Protein AF-A0AAU1AWG8-F1 (afdb_monomer_lite)

Foldseek 3Di:
DDDDDDDPPWDDWDKDFLDCPVAVFQGWIWIDTPVFIEIEFGAAQDDDPVSNVSLVDDDPDQLQRHAEYEFADDDRRGHVSVVVSVVSPHDHYYHYD

pLDDT: mean 92.37, std 9.78, range [58.75, 98.69]

Structure (mmCIF, N/CA/C/O backbone):
data_AF-A0AAU1AWG8-F1
#
_entry.id   AF-A0AAU1AWG8-F1
#
loop_
_atom_site.group_PDB
_atom_site.id
_atom_site.type_symbol
_atom_site.label_atom_id
_atom_site.label_alt_id
_atom_site.label_comp_id
_atom_site.label_asym_id
_atom_site.label_entity_id
_atom_site.label_seq_id
_atom_site.pdbx_PDB_ins_code
_atom_site.Cartn_x
_atom_site.Cartn_y
_atom_site.Cartn_z
_atom_site.occupancy
_atom_site.B_iso_or_equiv
_atom_site.auth_seq_id
_atom_site.auth_comp_id
_atom_site.auth_asym_id
_atom_site.auth_atom_id
_atom_site.pdbx_PDB_model_num
ATOM 1 N N . MET A 1 1 ? -22.776 4.916 45.559 1.00 58.75 1 MET A N 1
ATOM 2 C CA . MET A 1 1 ? -22.471 5.518 44.245 1.00 58.75 1 MET A CA 1
ATOM 3 C C . MET A 1 1 ? -21.425 4.644 43.575 1.00 58.75 1 MET A C 1
ATOM 5 O O . MET A 1 1 ? -20.287 4.635 44.020 1.00 58.75 1 MET A O 1
ATOM 9 N N . SER A 1 2 ? -21.826 3.814 42.613 1.00 65.00 2 SER A N 1
ATOM 10 C CA . SER A 1 2 ? -20.911 2.968 41.840 1.00 65.00 2 SER A CA 1
ATOM 11 C C . SER A 1 2 ? -20.119 3.842 40.865 1.00 65.00 2 SER A C 1
ATOM 13 O O . SER A 1 2 ? -20.714 4.609 40.110 1.00 65.00 2 SER A O 1
ATOM 1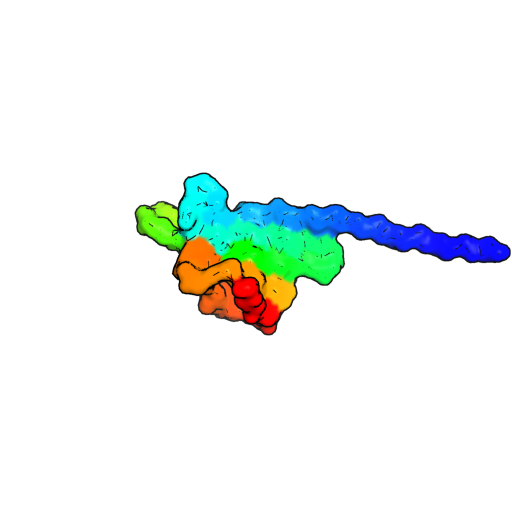5 N N . GLN A 1 3 ? -18.787 3.766 40.896 1.00 59.53 3 GLN A N 1
ATOM 16 C CA . GLN A 1 3 ? -17.971 4.402 39.862 1.00 59.53 3 GLN A CA 1
ATOM 17 C C . GLN A 1 3 ? -18.173 3.683 38.517 1.00 59.53 3 GLN A C 1
ATOM 19 O O . GLN A 1 3 ? -18.298 2.455 38.507 1.00 59.53 3 GLN A O 1
ATOM 24 N N . PRO A 1 4 ? -18.213 4.413 37.387 1.00 65.69 4 PRO A N 1
ATOM 25 C CA . PRO A 1 4 ? -18.205 3.793 36.071 1.00 65.69 4 PRO A CA 1
ATOM 26 C C . PRO A 1 4 ? -16.878 3.053 35.857 1.00 65.69 4 PRO A C 1
ATOM 28 O O . PRO A 1 4 ? -15.816 3.539 36.248 1.00 65.69 4 PRO A O 1
ATOM 31 N N . ALA A 1 5 ? -16.947 1.868 35.247 1.00 66.75 5 ALA A N 1
ATOM 32 C CA . ALA A 1 5 ? -15.759 1.112 34.868 1.00 66.75 5 ALA A CA 1
ATOM 33 C C . ALA A 1 5 ? -14.856 1.970 33.958 1.00 66.75 5 ALA A C 1
ATOM 35 O O . ALA A 1 5 ? -15.380 2.699 33.109 1.00 66.75 5 ALA A O 1
ATOM 36 N N . PRO A 1 6 ? -13.520 1.911 34.114 1.00 62.38 6 PRO A N 1
ATOM 37 C CA . PRO A 1 6 ? -12.613 2.652 33.248 1.00 62.38 6 PRO A CA 1
ATOM 38 C C . PRO A 1 6 ? -12.854 2.241 31.792 1.00 62.38 6 PRO A C 1
ATOM 40 O O . PRO A 1 6 ? -12.882 1.050 31.476 1.00 62.38 6 PRO A O 1
ATOM 43 N N . SER A 1 7 ? -13.042 3.227 30.909 1.00 66.31 7 SER A N 1
ATOM 44 C CA . SER A 1 7 ? -13.097 2.979 29.465 1.00 66.31 7 SER A CA 1
ATOM 45 C C . SER A 1 7 ? -11.820 2.236 29.057 1.00 66.31 7 SER A C 1
ATOM 47 O O . SER A 1 7 ? -10.741 2.655 29.491 1.00 66.31 7 SER A O 1
ATOM 49 N N . PRO A 1 8 ? -11.895 1.150 28.262 1.00 67.94 8 PRO A N 1
ATOM 50 C CA . PRO A 1 8 ? -10.694 0.457 27.818 1.00 67.94 8 PRO A CA 1
ATOM 51 C C . PRO A 1 8 ? -9.774 1.469 27.130 1.00 67.94 8 PRO A C 1
ATOM 53 O O . PRO A 1 8 ? -10.219 2.227 26.267 1.00 67.94 8 PRO A O 1
ATOM 56 N N . ALA A 1 9 ? -8.515 1.531 27.566 1.00 71.06 9 ALA A N 1
ATOM 57 C CA . ALA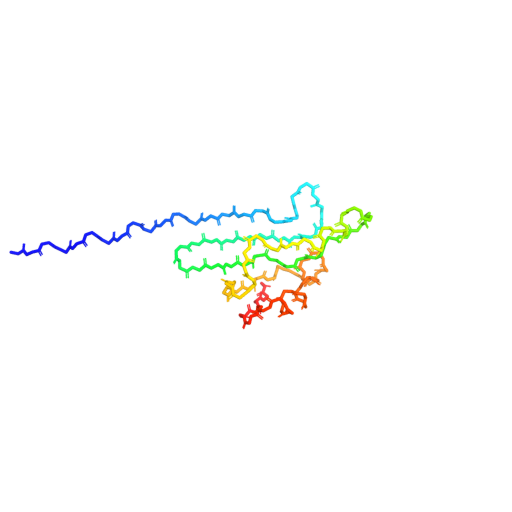 A 1 9 ? -7.536 2.450 27.004 1.00 71.06 9 ALA A CA 1
ATOM 58 C C . ALA A 1 9 ? -7.363 2.139 25.510 1.00 71.06 9 ALA A C 1
ATOM 60 O O . ALA A 1 9 ? -6.925 1.044 25.155 1.00 71.06 9 ALA A O 1
ATOM 61 N N . THR A 1 10 ? -7.738 3.083 24.644 1.00 73.31 10 THR A N 1
ATOM 62 C CA . THR A 1 10 ? -7.585 2.958 23.191 1.00 73.31 10 THR A CA 1
ATOM 63 C C . THR A 1 10 ? -6.116 2.744 22.859 1.00 73.31 10 THR A C 1
ATOM 65 O O . THR A 1 10 ? -5.259 3.511 23.310 1.00 73.31 10 THR A O 1
ATOM 68 N N . ARG A 1 11 ? -5.796 1.710 22.077 1.00 79.12 11 ARG A N 1
ATOM 69 C CA . ARG A 1 11 ? -4.413 1.500 21.653 1.00 79.12 11 ARG A CA 1
ATOM 70 C C . ARG A 1 11 ? -3.972 2.625 20.711 1.00 79.12 11 ARG A C 1
ATOM 72 O O . ARG A 1 11 ? -4.770 3.083 19.889 1.00 79.12 11 ARG A O 1
ATOM 79 N N . PRO A 1 12 ? -2.702 3.063 20.788 1.00 85.00 12 PRO A N 1
ATOM 80 C CA . PRO A 1 12 ? -2.158 4.001 19.815 1.00 85.00 12 PRO A CA 1
ATOM 81 C C . PRO A 1 12 ? -2.239 3.408 18.404 1.00 85.00 12 PRO A C 1
ATOM 83 O O . PRO A 1 12 ? -2.072 2.201 18.215 1.00 85.00 12 PRO A O 1
ATOM 86 N N . ALA A 1 13 ? -2.481 4.265 17.411 1.00 92.00 13 ALA A N 1
ATOM 87 C CA . ALA A 1 13 ? -2.507 3.840 16.018 1.00 92.00 13 ALA A CA 1
ATOM 88 C C . ALA A 1 13 ? -1.115 3.365 15.563 1.00 92.00 13 ALA A C 1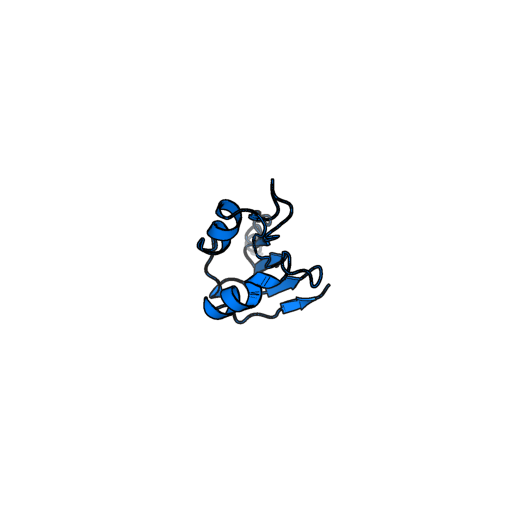
ATOM 90 O O . ALA A 1 13 ? -0.096 3.987 15.864 1.00 92.00 13 ALA A O 1
ATOM 91 N N . LEU A 1 14 ? -1.083 2.270 14.809 1.00 95.19 14 LEU A N 1
ATOM 92 C CA . LEU A 1 14 ? 0.111 1.683 14.218 1.00 95.19 14 LEU A CA 1
ATOM 93 C C . LEU A 1 14 ? 0.223 2.096 12.750 1.00 95.19 14 LEU A C 1
ATOM 95 O O . LEU A 1 14 ? -0.714 1.918 11.972 1.00 95.19 14 LEU A O 1
ATOM 99 N N . LEU A 1 15 ? 1.397 2.595 12.363 1.00 95.94 15 LEU A N 1
ATOM 100 C CA . LEU A 1 15 ? 1.754 2.865 10.973 1.00 95.94 15 LEU A CA 1
ATOM 101 C C . LEU A 1 15 ? 2.692 1.771 10.462 1.00 95.94 15 LEU A C 1
ATOM 103 O O . LEU A 1 15 ? 3.777 1.564 11.005 1.00 95.94 15 LEU A O 1
ATOM 107 N N . ARG A 1 16 ? 2.299 1.094 9.383 1.00 95.88 16 ARG A N 1
ATOM 108 C CA . ARG A 1 16 ? 3.107 0.065 8.727 1.00 95.88 16 ARG A CA 1
ATOM 109 C C . ARG A 1 16 ? 3.443 0.456 7.296 1.00 95.88 16 ARG A C 1
ATOM 111 O O . ARG A 1 16 ? 2.563 0.664 6.463 1.00 95.88 16 ARG A O 1
ATOM 118 N N . PHE A 1 17 ? 4.735 0.467 7.002 1.00 95.94 17 PHE A N 1
ATOM 119 C CA . PHE A 1 17 ? 5.287 0.747 5.683 1.00 95.94 17 PHE A CA 1
ATOM 120 C C . PHE A 1 17 ? 5.258 -0.516 4.812 1.00 95.94 17 PHE A C 1
ATOM 122 O O . PHE A 1 17 ? 6.002 -1.461 5.067 1.00 95.94 17 PHE A O 1
ATOM 129 N N . LEU A 1 18 ? 4.389 -0.556 3.797 1.00 95.50 18 LEU A N 1
ATOM 130 C CA . LEU A 1 18 ? 4.249 -1.701 2.883 1.00 95.50 18 LEU A CA 1
ATOM 131 C C . LEU A 1 18 ? 4.981 -1.480 1.548 1.00 95.50 18 LEU A C 1
ATOM 133 O O . LEU A 1 18 ? 5.339 -2.441 0.866 1.00 95.50 18 LEU A O 1
ATOM 137 N N . GLY A 1 19 ? 5.243 -0.224 1.193 1.00 95.38 19 GLY A N 1
ATOM 138 C CA . GLY A 1 19 ? 6.013 0.185 0.023 1.00 95.38 19 GLY A CA 1
ATOM 139 C C . GLY A 1 19 ? 6.351 1.675 0.072 1.00 95.38 19 GLY A C 1
ATOM 140 O O . GLY A 1 19 ? 6.080 2.327 1.076 1.00 95.38 19 GLY A O 1
ATOM 141 N N . GLY A 1 20 ? 7.030 2.199 -0.953 1.00 92.31 20 GLY A N 1
ATOM 142 C CA . GLY A 1 20 ? 7.528 3.586 -0.945 1.00 92.31 20 GLY A CA 1
ATOM 143 C C . GLY A 1 20 ? 8.659 3.867 0.062 1.00 92.31 20 GLY A C 1
ATOM 144 O O . GLY A 1 20 ? 9.032 5.015 0.269 1.00 92.31 20 GLY A O 1
ATOM 145 N N . VAL A 1 21 ? 9.223 2.832 0.698 1.00 91.56 21 VAL A N 1
ATOM 146 C CA . VAL A 1 21 ? 10.358 2.947 1.628 1.00 91.56 21 VAL A CA 1
ATOM 147 C C . VAL A 1 21 ? 11.580 2.287 1.013 1.00 91.56 21 VAL A C 1
ATOM 149 O O . VAL A 1 21 ? 11.531 1.122 0.618 1.00 91.56 21 VAL A O 1
ATOM 152 N N . ARG A 1 22 ? 12.678 3.052 0.923 1.00 91.69 22 ARG A N 1
ATOM 153 C CA . ARG A 1 22 ? 13.896 2.708 0.158 1.00 91.69 22 ARG A CA 1
ATOM 154 C C . ARG A 1 22 ? 13.643 2.501 -1.347 1.00 91.69 22 ARG A C 1
ATOM 156 O O . ARG A 1 22 ? 14.502 1.979 -2.047 1.00 91.69 22 ARG A O 1
ATOM 163 N N . THR A 1 23 ? 12.474 2.909 -1.842 1.00 92.62 23 THR A N 1
ATOM 164 C CA . THR A 1 23 ? 12.068 2.879 -3.253 1.00 92.62 23 THR A CA 1
ATOM 165 C C . THR A 1 23 ? 11.179 4.085 -3.541 1.00 92.62 23 THR A C 1
ATOM 167 O O . THR A 1 23 ? 10.375 4.447 -2.691 1.00 92.62 23 THR A O 1
ATOM 170 N N . VAL A 1 24 ? 11.249 4.652 -4.747 1.00 95.56 24 VAL A N 1
ATOM 171 C CA . VAL A 1 24 ? 10.393 5.782 -5.182 1.00 95.56 24 VAL A CA 1
ATOM 172 C C . VAL A 1 24 ? 9.060 5.336 -5.794 1.00 95.56 24 VAL A C 1
ATOM 174 O O . VAL A 1 24 ? 8.397 6.104 -6.464 1.00 95.56 24 VAL A O 1
ATOM 177 N N . THR A 1 25 ? 8.707 4.061 -5.646 1.00 96.88 25 THR A N 1
ATOM 178 C CA . THR A 1 25 ? 7.545 3.454 -6.297 1.00 96.88 25 THR A CA 1
ATOM 179 C C . THR A 1 25 ? 6.858 2.467 -5.358 1.00 96.88 25 THR A C 1
ATOM 181 O O . THR A 1 25 ? 7.458 2.008 -4.377 1.00 96.88 25 THR A O 1
ATOM 184 N N . GLY A 1 26 ? 5.609 2.121 -5.664 1.00 96.81 26 GLY A N 1
ATOM 185 C CA . GLY A 1 26 ? 4.792 1.217 -4.865 1.00 96.81 26 GLY A CA 1
ATOM 186 C C . GLY A 1 26 ? 4.364 1.814 -3.531 1.00 96.81 26 GLY A C 1
ATOM 187 O O . GLY A 1 26 ? 4.335 1.081 -2.546 1.00 96.81 26 GLY A O 1
ATOM 188 N N . SER A 1 27 ? 4.055 3.116 -3.484 1.00 97.94 27 SER A N 1
ATOM 189 C CA . SER A 1 27 ? 3.560 3.795 -2.281 1.00 97.94 27 SER A CA 1
ATOM 190 C C . SER A 1 27 ? 2.384 3.024 -1.680 1.00 97.94 27 SER A C 1
ATOM 192 O O . SER A 1 27 ? 1.417 2.678 -2.373 1.00 97.94 27 SER A O 1
ATOM 194 N N . LYS A 1 28 ? 2.517 2.647 -0.405 1.00 97.12 28 LYS A N 1
ATOM 195 C CA . LYS A 1 28 ? 1.519 1.853 0.312 1.00 97.12 28 LYS A CA 1
ATOM 196 C C . LYS A 1 28 ? 1.814 1.882 1.807 1.00 97.12 28 LYS A C 1
ATOM 198 O O . LYS A 1 28 ? 2.806 1.299 2.255 1.00 97.12 28 LYS A O 1
ATOM 203 N N . PHE A 1 29 ? 0.932 2.490 2.586 1.00 97.56 29 PHE A N 1
ATOM 204 C CA . PHE A 1 29 ? 1.062 2.571 4.039 1.00 97.56 29 PHE A CA 1
ATOM 205 C C . PHE A 1 29 ? -0.240 2.128 4.694 1.00 97.56 29 PHE A C 1
ATOM 207 O O . PHE A 1 29 ? -1.313 2.556 4.284 1.00 97.56 29 PHE A O 1
ATOM 214 N N . LEU A 1 30 ? -0.163 1.257 5.698 1.00 97.38 30 LEU A N 1
ATOM 215 C CA . LEU A 1 30 ? -1.335 0.867 6.477 1.00 97.38 30 LEU A CA 1
ATOM 216 C C . LEU A 1 30 ? -1.334 1.611 7.807 1.00 97.38 30 LEU A C 1
ATOM 218 O O . LEU A 1 30 ? -0.374 1.499 8.567 1.00 97.38 30 LEU A O 1
ATOM 222 N N . VAL A 1 31 ? -2.429 2.309 8.085 1.00 96.88 31 VAL A N 1
ATOM 223 C CA . VAL A 1 31 ? -2.748 2.889 9.387 1.00 96.88 31 VAL A CA 1
ATOM 224 C C . VAL A 1 31 ? -3.794 1.999 10.050 1.00 96.88 31 VAL A C 1
ATOM 226 O O . VAL A 1 31 ? -4.860 1.771 9.480 1.00 96.88 31 VAL A O 1
ATOM 229 N N . GLU A 1 32 ? -3.491 1.473 11.232 1.00 95.06 32 GLU A N 1
ATOM 230 C CA . GLU A 1 32 ? -4.364 0.558 11.973 1.00 95.06 32 GLU A CA 1
ATOM 231 C C . GLU A 1 32 ? -4.560 1.026 13.416 1.00 95.06 32 GLU A C 1
ATOM 233 O O . GLU A 1 32 ? -3.602 1.363 14.104 1.00 95.06 32 GLU A O 1
ATOM 238 N N . SER A 1 33 ? -5.804 1.019 13.881 1.00 93.38 33 SER A N 1
ATOM 239 C CA . SER A 1 33 ? -6.182 1.200 15.284 1.00 93.38 33 SER A CA 1
ATOM 240 C C . SER A 1 33 ? -7.221 0.151 15.679 1.00 93.38 33 SER A C 1
ATOM 242 O O . SER A 1 33 ? -7.668 -0.632 14.840 1.00 93.38 33 SER A O 1
ATOM 244 N N . ASP A 1 34 ? -7.668 0.168 16.937 1.00 91.00 34 ASP A N 1
ATOM 245 C CA . ASP A 1 34 ? -8.775 -0.689 17.387 1.00 91.00 34 ASP A CA 1
ATOM 246 C C . ASP A 1 34 ? -10.108 -0.384 16.659 1.00 91.00 34 ASP A C 1
ATOM 248 O O . ASP A 1 34 ? -11.056 -1.159 16.759 1.00 91.00 34 ASP A O 1
ATOM 252 N N . HIS A 1 35 ? -10.196 0.732 15.922 1.00 91.00 35 HIS A N 1
ATOM 253 C CA . HIS A 1 35 ? -11.424 1.186 15.262 1.00 91.00 35 HIS A CA 1
ATOM 254 C C . HIS A 1 35 ? -11.419 1.008 13.744 1.00 91.00 35 HIS A C 1
ATOM 256 O O . HIS A 1 35 ? -12.486 0.874 13.149 1.00 91.00 35 HIS A O 1
ATOM 262 N N . ALA A 1 36 ? -10.252 1.073 13.097 1.00 94.50 36 ALA A N 1
ATOM 263 C CA . ALA A 1 36 ? -10.182 1.084 11.642 1.00 94.50 36 ALA A CA 1
ATOM 264 C C . ALA A 1 36 ? -8.821 0.640 11.103 1.00 94.50 36 ALA A C 1
ATOM 266 O O . ALA A 1 36 ? -7.778 0.794 11.738 1.00 94.50 36 ALA A O 1
ATOM 267 N N . ARG A 1 37 ? -8.852 0.166 9.856 1.00 96.81 37 ARG A N 1
ATOM 268 C CA . ARG A 1 37 ? -7.687 -0.079 9.000 1.00 96.81 37 ARG A CA 1
ATOM 269 C C . ARG A 1 37 ? -7.827 0.748 7.734 1.00 96.81 37 ARG A C 1
ATOM 271 O O . ARG A 1 37 ? -8.729 0.488 6.939 1.00 96.81 37 ARG A O 1
ATOM 278 N N . VAL A 1 38 ? -6.944 1.716 7.537 1.00 97.56 38 VAL A N 1
ATOM 279 C CA . VAL A 1 38 ? -6.951 2.607 6.373 1.00 97.56 38 VAL A CA 1
ATOM 280 C C . VAL A 1 38 ? -5.646 2.449 5.616 1.00 97.56 38 VAL A C 1
ATOM 282 O O . VAL A 1 38 ? -4.565 2.493 6.203 1.00 97.56 38 VAL A O 1
ATOM 285 N N . LEU A 1 39 ? -5.744 2.264 4.303 1.00 97.94 39 LEU A N 1
ATOM 286 C CA . LEU A 1 39 ? -4.583 2.259 3.427 1.00 97.94 39 LEU A CA 1
ATOM 287 C C . LEU A 1 39 ? -4.371 3.668 2.865 1.00 97.94 39 LEU A C 1
ATOM 289 O O . LEU A 1 39 ? -5.277 4.224 2.250 1.00 97.94 39 LEU A O 1
ATOM 293 N N . VAL A 1 40 ? -3.186 4.234 3.060 1.00 98.19 40 VAL A N 1
ATOM 294 C CA . VAL A 1 40 ? -2.743 5.453 2.377 1.00 98.19 40 VAL A CA 1
ATOM 295 C C . VAL A 1 40 ? -1.915 5.027 1.174 1.00 98.19 40 VAL A C 1
ATOM 297 O O . VAL A 1 40 ? -0.896 4.346 1.322 1.00 98.19 40 VAL A O 1
ATOM 300 N N . ASP A 1 41 ? -2.393 5.414 -0.001 1.00 98.25 41 ASP A N 1
ATOM 301 C CA . ASP A 1 41 ? -1.987 4.947 -1.318 1.00 98.25 41 ASP A CA 1
ATOM 302 C C . ASP A 1 41 ? -2.117 3.432 -1.537 1.00 98.25 41 ASP A C 1
ATOM 304 O O . ASP A 1 41 ? -2.046 2.578 -0.652 1.00 98.25 41 ASP A O 1
ATOM 308 N N . CYS A 1 42 ? -2.292 3.069 -2.798 1.00 97.69 42 CYS A N 1
ATOM 309 C CA . CYS A 1 42 ? -2.318 1.704 -3.276 1.00 97.69 42 CYS A CA 1
ATOM 310 C C . CYS A 1 42 ? -1.521 1.597 -4.584 1.00 97.69 42 CYS A C 1
ATOM 312 O O . CYS A 1 42 ? -2.044 1.251 -5.640 1.00 97.69 42 CYS A O 1
ATOM 314 N N . GLY A 1 43 ? -0.226 1.887 -4.502 1.00 97.94 43 GLY A N 1
ATOM 315 C CA . GLY A 1 43 ? 0.697 1.923 -5.628 1.00 97.94 43 GLY A CA 1
ATOM 316 C C . GLY A 1 43 ? 1.208 0.578 -6.127 1.00 97.94 43 GLY A C 1
ATOM 317 O O . GLY A 1 43 ? 1.303 -0.382 -5.351 1.00 97.94 43 GLY A O 1
ATOM 318 N N . LEU A 1 44 ? 1.582 0.537 -7.411 1.00 97.56 44 LEU A N 1
ATOM 319 C CA . LEU A 1 44 ? 2.403 -0.523 -8.010 1.00 97.56 44 LEU A CA 1
ATOM 320 C C . LEU A 1 44 ? 3.890 -0.220 -7.847 1.00 97.56 44 LEU A C 1
ATOM 322 O O . LEU A 1 44 ? 4.315 0.911 -8.057 1.00 97.56 44 LEU A O 1
ATOM 326 N N . PHE A 1 45 ? 4.692 -1.246 -7.576 1.00 97.62 45 PHE A N 1
ATOM 327 C CA . PHE A 1 45 ? 6.139 -1.184 -7.746 1.00 97.62 45 PHE A CA 1
ATOM 328 C C . PHE A 1 45 ? 6.502 -1.200 -9.236 1.00 97.62 45 PHE A C 1
ATOM 330 O O . PHE A 1 45 ? 6.125 -2.121 -9.968 1.00 97.62 45 PHE A O 1
ATOM 337 N N . GLN A 1 46 ? 7.253 -0.197 -9.677 1.00 96.00 46 GLN A N 1
ATOM 338 C CA . GLN A 1 46 ? 7.743 -0.022 -11.045 1.00 96.00 46 GLN A CA 1
ATOM 339 C C . GLN A 1 46 ? 9.264 -0.252 -11.144 1.00 96.00 46 GLN A C 1
ATOM 341 O O . GLN A 1 46 ? 9.924 -0.621 -10.173 1.00 96.00 46 GLN A O 1
ATOM 346 N N . GLY A 1 47 ? 9.835 -0.044 -12.335 1.00 94.50 47 GLY A N 1
ATOM 347 C CA . GLY A 1 47 ? 11.278 -0.150 -12.566 1.00 94.50 47 GLY A CA 1
ATOM 348 C C . GLY A 1 47 ? 11.736 -1.584 -12.815 1.00 94.50 47 GLY A C 1
ATOM 349 O O . GLY A 1 47 ? 11.065 -2.323 -13.534 1.00 94.50 47 GLY A O 1
ATOM 350 N N . VAL A 1 48 ? 12.892 -1.966 -12.264 1.00 94.75 48 VAL A N 1
ATOM 351 C CA . VAL A 1 48 ? 13.553 -3.265 -12.498 1.00 94.75 48 VAL A CA 1
ATOM 352 C C . VAL A 1 48 ? 12.673 -4.466 -12.133 1.00 94.75 48 VAL A C 1
ATOM 354 O O . VAL A 1 48 ? 11.760 -4.370 -11.313 1.00 94.75 48 VAL A O 1
ATOM 357 N N . ALA A 1 49 ? 12.951 -5.623 -12.743 1.00 94.44 49 ALA A N 1
ATOM 358 C CA . ALA A 1 49 ? 12.124 -6.823 -12.603 1.00 94.44 49 ALA A CA 1
ATOM 359 C C . ALA A 1 49 ? 11.894 -7.229 -11.139 1.00 94.44 49 ALA A C 1
ATOM 361 O O . ALA A 1 49 ? 10.777 -7.589 -10.774 1.00 94.44 49 ALA A O 1
ATOM 362 N N . ASP A 1 50 ? 12.922 -7.117 -10.305 1.00 93.88 50 ASP A N 1
ATOM 363 C CA . ASP A 1 50 ? 12.896 -7.494 -8.892 1.00 93.88 50 ASP A CA 1
ATOM 364 C C . ASP A 1 50 ? 11.903 -6.652 -8.089 1.00 93.88 50 ASP A C 1
ATOM 366 O O . ASP A 1 50 ? 11.120 -7.195 -7.311 1.00 93.88 50 ASP A O 1
ATOM 370 N N . LEU A 1 51 ? 11.848 -5.342 -8.353 1.00 93.62 51 LEU A N 1
ATOM 371 C CA . LEU A 1 51 ? 10.849 -4.461 -7.754 1.00 93.62 51 LEU A CA 1
ATOM 372 C C . LEU A 1 51 ? 9.447 -4.837 -8.221 1.00 93.62 51 LEU A C 1
ATOM 374 O O . LEU 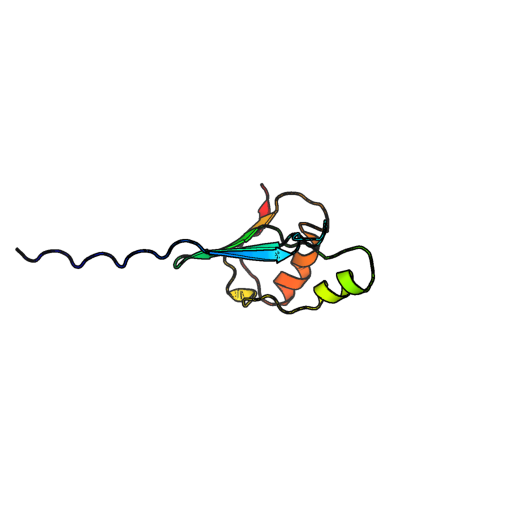A 1 51 ? 8.548 -4.994 -7.399 1.00 93.62 51 LEU A O 1
ATOM 378 N N . ARG A 1 52 ? 9.257 -5.059 -9.526 1.00 95.38 52 ARG A N 1
ATOM 379 C CA . ARG A 1 52 ? 7.940 -5.425 -10.068 1.00 95.38 52 ARG A CA 1
ATOM 380 C C . ARG A 1 52 ? 7.425 -6.753 -9.516 1.00 95.38 52 ARG A C 1
ATOM 382 O O . ARG A 1 52 ? 6.210 -6.916 -9.411 1.00 95.38 52 ARG A O 1
ATOM 389 N N . ARG A 1 53 ? 8.312 -7.689 -9.146 1.00 96.00 53 ARG A N 1
ATOM 390 C CA . ARG A 1 53 ? 7.915 -8.960 -8.520 1.00 96.00 53 ARG A CA 1
ATOM 391 C C . ARG A 1 53 ? 7.216 -8.756 -7.175 1.00 96.00 53 ARG A C 1
ATOM 393 O O . ARG A 1 53 ? 6.285 -9.499 -6.889 1.00 96.00 53 ARG A O 1
ATOM 400 N N . ARG A 1 54 ? 7.543 -7.690 -6.435 1.00 94.50 54 ARG A N 1
ATOM 401 C CA . ARG A 1 54 ? 6.875 -7.332 -5.170 1.00 94.50 54 ARG A CA 1
ATOM 402 C C . ARG A 1 54 ? 5.396 -6.999 -5.329 1.00 94.50 54 ARG A C 1
ATOM 404 O O . ARG A 1 54 ? 4.630 -7.112 -4.379 1.00 94.50 54 ARG A O 1
ATOM 411 N N . ASN A 1 55 ? 4.944 -6.646 -6.537 1.00 95.81 55 ASN A N 1
ATOM 412 C CA . ASN A 1 55 ? 3.509 -6.516 -6.794 1.00 95.81 55 ASN A CA 1
ATOM 413 C C . ASN A 1 55 ? 2.768 -7.833 -6.562 1.00 95.81 55 ASN A C 1
ATOM 415 O O . ASN A 1 55 ? 1.564 -7.795 -6.343 1.00 95.81 55 ASN A O 1
ATOM 419 N N . TRP A 1 56 ? 3.452 -8.982 -6.614 1.00 94.31 56 TRP A N 1
ATOM 420 C CA . TRP A 1 56 ? 2.861 -10.298 -6.391 1.00 94.31 56 TRP A CA 1
ATOM 421 C C . TRP A 1 56 ? 2.781 -10.716 -4.928 1.00 94.31 56 TRP A C 1
ATOM 423 O O . TRP A 1 56 ? 2.018 -11.639 -4.637 1.00 94.31 56 TRP A O 1
ATOM 433 N N . ASP A 1 57 ? 3.438 -9.985 -4.031 1.00 91.94 57 ASP A N 1
ATOM 434 C CA . ASP A 1 57 ? 3.422 -10.263 -2.603 1.00 91.94 57 ASP A CA 1
ATOM 435 C C . ASP A 1 57 ? 2.005 -10.135 -2.029 1.00 91.94 57 ASP A C 1
ATOM 437 O O . ASP A 1 57 ? 1.149 -9.375 -2.513 1.00 91.94 57 ASP A O 1
ATOM 441 N N . LYS A 1 58 ? 1.741 -10.924 -0.985 1.00 87.75 58 LYS A N 1
ATOM 442 C CA . LYS A 1 58 ? 0.508 -10.805 -0.208 1.00 87.75 58 LYS A CA 1
ATOM 443 C C . LYS A 1 58 ? 0.571 -9.527 0.626 1.00 87.75 58 LYS A C 1
ATOM 445 O O . LYS A 1 58 ? 1.611 -9.197 1.193 1.00 87.75 58 LYS A O 1
ATOM 450 N N . LEU A 1 59 ? -0.557 -8.826 0.730 1.00 87.94 59 LEU A N 1
ATOM 451 C CA . LEU A 1 59 ? -0.702 -7.759 1.714 1.00 87.94 59 LEU A CA 1
ATOM 452 C C . LEU A 1 59 ? -0.559 -8.341 3.124 1.00 87.94 59 LEU A C 1
ATOM 454 O O . LEU A 1 59 ? -1.002 -9.452 3.402 1.00 87.94 59 LEU A O 1
ATOM 458 N N . ALA A 1 60 ? 0.017 -7.554 4.028 1.00 85.31 60 ALA A N 1
ATOM 459 C CA . ALA A 1 60 ? 0.172 -7.931 5.432 1.00 85.31 60 ALA A CA 1
ATOM 460 C C . ALA A 1 60 ? -1.154 -7.897 6.234 1.00 85.31 60 ALA A C 1
ATOM 462 O O . ALA A 1 60 ? -1.146 -8.028 7.454 1.00 85.31 60 ALA A O 1
ATOM 463 N N . CYS A 1 61 ? -2.289 -7.679 5.569 1.00 88.81 61 CYS A N 1
ATOM 464 C CA . CYS A 1 61 ? -3.647 -7.817 6.093 1.00 88.81 61 CYS A CA 1
ATOM 465 C C . CYS A 1 61 ? -4.564 -8.332 4.975 1.00 88.81 61 CYS A C 1
ATOM 467 O O . CYS A 1 61 ? -4.238 -8.187 3.790 1.00 88.81 61 CYS A O 1
ATOM 469 N N . GLY A 1 62 ? -5.715 -8.905 5.334 1.00 94.00 62 GLY A N 1
ATOM 470 C CA . GLY A 1 62 ? -6.747 -9.236 4.358 1.00 94.00 62 GLY A CA 1
ATOM 471 C C . GLY A 1 62 ? -7.254 -7.968 3.674 1.00 94.00 62 GLY A C 1
ATOM 472 O O . GLY A 1 62 ? -7.436 -6.937 4.320 1.00 94.00 62 GLY A O 1
ATOM 473 N N . ALA A 1 63 ? -7.482 -8.016 2.359 1.00 96.75 63 ALA A N 1
ATOM 474 C CA . ALA A 1 63 ? -8.014 -6.861 1.632 1.00 96.75 63 ALA A CA 1
ATOM 475 C C . ALA A 1 63 ? -9.447 -6.507 2.077 1.00 96.75 63 ALA A C 1
ATOM 477 O O . ALA A 1 63 ? -9.823 -5.339 2.039 1.00 96.75 63 ALA A O 1
ATOM 478 N N . SER A 1 64 ? -10.215 -7.500 2.536 1.00 97.19 64 SER A N 1
ATOM 479 C CA . SER A 1 64 ? -11.540 -7.335 3.148 1.00 97.19 64 SER A CA 1
ATOM 480 C C . SER A 1 64 ? -11.512 -6.591 4.484 1.00 97.19 64 SER A C 1
ATOM 482 O O . SER A 1 64 ? -12.525 -6.024 4.871 1.00 97.19 64 SER A O 1
ATOM 484 N N . ASP A 1 65 ? -10.369 -6.578 5.177 1.00 96.81 65 ASP A N 1
ATOM 485 C CA . ASP A 1 65 ? -10.238 -5.952 6.499 1.00 96.81 65 ASP A CA 1
ATOM 486 C C . ASP A 1 65 ? -9.920 -4.453 6.400 1.00 96.81 65 ASP A C 1
ATOM 488 O O . ASP A 1 65 ? -9.889 -3.745 7.407 1.00 96.81 65 ASP A O 1
ATOM 492 N N . ILE A 1 66 ? -9.612 -3.967 5.194 1.00 98.00 66 ILE A N 1
ATOM 493 C CA . ILE A 1 66 ? -9.313 -2.562 4.935 1.00 98.00 66 ILE A CA 1
ATOM 494 C C . ILE A 1 66 ? -10.636 -1.818 4.785 1.00 98.00 66 ILE A C 1
ATOM 496 O O . ILE A 1 66 ? -11.446 -2.125 3.913 1.00 98.00 66 ILE A O 1
ATOM 500 N N . HIS A 1 67 ? -10.826 -0.810 5.628 1.00 98.38 67 HIS A N 1
ATOM 501 C CA . HIS A 1 67 ? -12.062 -0.044 5.717 1.00 98.38 67 HIS A CA 1
ATOM 502 C C . HIS A 1 67 ? -12.127 1.051 4.655 1.00 98.38 67 HIS A C 1
ATOM 504 O O . HIS A 1 67 ? -13.199 1.323 4.133 1.00 98.38 67 HIS A O 1
ATOM 510 N N . ALA A 1 68 ? -10.995 1.668 4.316 1.00 98.38 68 ALA A N 1
ATOM 511 C CA . ALA A 1 68 ? -10.916 2.701 3.289 1.00 98.38 68 ALA A CA 1
ATOM 512 C C . ALA A 1 68 ? -9.522 2.750 2.660 1.00 98.38 68 ALA A C 1
ATOM 514 O O . ALA A 1 68 ? -8.529 2.351 3.279 1.00 98.38 68 ALA A O 1
ATOM 515 N N . VAL A 1 69 ? -9.454 3.284 1.442 1.00 98.56 69 VAL A N 1
ATOM 516 C CA . VAL A 1 69 ? -8.198 3.652 0.785 1.00 98.56 69 VAL A CA 1
ATOM 517 C C . VAL A 1 69 ? -8.219 5.148 0.501 1.00 98.56 69 VAL A C 1
ATOM 519 O O . VAL A 1 69 ? -9.160 5.633 -0.118 1.00 98.56 69 VAL A O 1
ATOM 522 N N . VAL A 1 70 ? -7.180 5.863 0.920 1.00 98.69 70 VAL A N 1
ATOM 523 C CA . VAL A 1 70 ? -6.950 7.269 0.566 1.00 98.69 70 VAL A CA 1
ATOM 524 C C . VAL A 1 70 ? -5.883 7.317 -0.519 1.00 98.69 70 VAL A C 1
ATOM 526 O O . VAL A 1 70 ? -4.825 6.714 -0.357 1.00 98.69 70 VAL A O 1
ATOM 529 N N . ILE A 1 71 ? -6.153 8.006 -1.624 1.00 98.50 71 ILE A N 1
ATOM 530 C CA . ILE A 1 71 ? -5.225 8.173 -2.745 1.00 98.50 71 ILE A CA 1
ATOM 531 C C . ILE A 1 71 ? -4.747 9.617 -2.773 1.00 98.50 71 ILE A C 1
ATOM 533 O O . ILE A 1 71 ? -5.552 10.527 -2.949 1.00 98.50 71 ILE A O 1
ATOM 537 N N . THR A 1 72 ? -3.436 9.807 -2.630 1.00 98.00 72 THR A N 1
ATOM 538 C CA . THR A 1 72 ? -2.825 11.145 -2.599 1.00 98.00 72 THR A CA 1
ATOM 539 C C . THR A 1 72 ? -2.813 11.822 -3.969 1.00 98.00 72 THR A C 1
ATOM 541 O O . THR A 1 72 ? -2.981 13.030 -4.072 1.00 98.00 72 THR A O 1
ATOM 544 N N . HIS A 1 73 ? -2.588 11.061 -5.042 1.00 97.75 73 HIS A N 1
ATOM 545 C CA . HIS A 1 73 ? -2.651 11.543 -6.422 1.00 97.75 73 HIS A CA 1
ATOM 546 C C . HIS A 1 73 ? -2.702 10.375 -7.420 1.00 97.75 73 HIS A C 1
ATOM 548 O O . HIS A 1 73 ? -2.533 9.207 -7.068 1.00 97.75 73 HIS A O 1
ATOM 554 N N . ALA A 1 74 ? -2.950 10.688 -8.693 1.00 96.62 74 ALA A N 1
ATOM 555 C CA . ALA A 1 74 ? -3.314 9.711 -9.720 1.00 96.62 74 ALA A CA 1
ATOM 556 C C . ALA A 1 74 ? -2.134 9.004 -10.421 1.00 96.62 74 ALA A C 1
ATOM 558 O O . ALA A 1 74 ? -2.333 8.384 -11.467 1.00 96.62 74 ALA A O 1
ATOM 559 N N . HIS A 1 75 ? -0.911 9.068 -9.887 1.00 98.06 75 HIS A N 1
ATOM 560 C CA . HIS A 1 75 ? 0.201 8.311 -10.465 1.00 98.06 75 HIS A CA 1
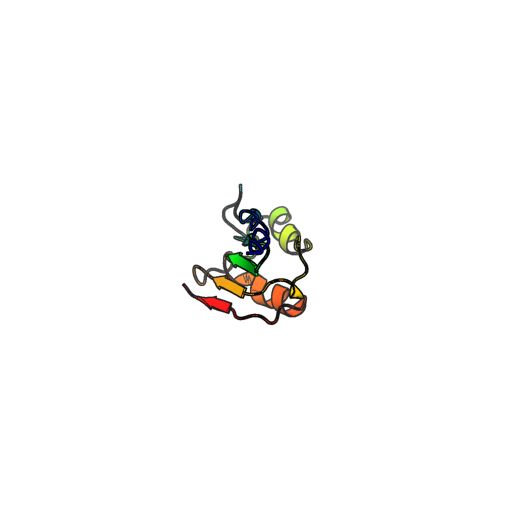ATOM 561 C C . HIS A 1 75 ? 0.097 6.811 -10.145 1.00 98.06 75 HIS A C 1
ATOM 563 O O . HIS A 1 75 ? -0.395 6.394 -9.094 1.00 98.06 75 HIS A O 1
ATOM 569 N N . LEU A 1 76 ? 0.568 5.962 -11.063 1.00 97.62 76 LEU A N 1
ATOM 570 C CA . LEU A 1 76 ? 0.428 4.499 -10.967 1.00 97.62 76 LEU A CA 1
ATOM 571 C C . LEU A 1 76 ? 1.139 3.892 -9.752 1.00 97.62 76 LEU A C 1
ATOM 573 O O . LEU A 1 76 ? 0.720 2.865 -9.213 1.00 97.62 76 LEU A O 1
ATOM 577 N N . ASP A 1 77 ? 2.212 4.515 -9.305 1.00 97.75 77 ASP A N 1
ATOM 578 C CA . ASP A 1 77 ? 2.940 4.152 -8.100 1.00 97.75 77 ASP A CA 1
ATOM 579 C C . ASP A 1 77 ? 2.249 4.614 -6.807 1.00 97.75 77 ASP A C 1
ATOM 581 O O . ASP A 1 77 ? 2.740 4.283 -5.730 1.00 97.75 77 ASP A O 1
ATOM 585 N N . HIS A 1 78 ? 1.077 5.253 -6.912 1.00 98.19 78 HIS A N 1
ATOM 586 C CA . HIS A 1 78 ? 0.175 5.609 -5.812 1.00 98.19 78 HIS A CA 1
ATOM 587 C C . HIS A 1 78 ? -1.224 4.984 -5.940 1.00 98.19 78 HIS A C 1
ATOM 589 O O . HIS A 1 78 ? -1.843 4.693 -4.924 1.00 98.19 78 HIS A O 1
ATOM 595 N N . CYS A 1 79 ? -1.726 4.690 -7.144 1.00 98.00 79 CYS A N 1
ATOM 596 C CA . CYS A 1 79 ? -3.082 4.142 -7.329 1.00 98.00 79 CYS A CA 1
ATOM 597 C C . CYS A 1 79 ? -3.150 2.827 -8.129 1.00 98.00 79 CYS A C 1
ATOM 599 O O . CYS A 1 79 ? -4.175 2.143 -8.129 1.00 98.00 79 CYS A O 1
ATOM 601 N N . GLY A 1 80 ? -2.067 2.429 -8.802 1.00 97.75 80 GLY A N 1
ATOM 602 C CA . GLY A 1 80 ? -2.098 1.367 -9.812 1.00 97.75 80 GLY A CA 1
ATOM 603 C C . GLY A 1 80 ? -2.398 -0.041 -9.285 1.00 97.75 80 GLY A C 1
ATOM 604 O O . GLY A 1 80 ? -2.735 -0.926 -10.069 1.00 97.75 80 GLY A O 1
ATOM 605 N N . TYR A 1 81 ? -2.276 -0.291 -7.977 1.00 97.62 81 TYR A N 1
ATOM 606 C CA . TYR A 1 81 ? -2.563 -1.595 -7.362 1.00 97.62 81 TYR A CA 1
ATOM 607 C C . TYR A 1 81 ? -4.047 -1.745 -6.985 1.00 97.62 81 TYR A C 1
ATOM 609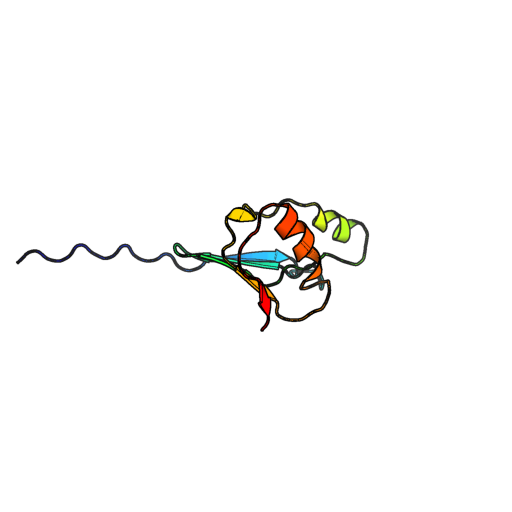 O O . TYR A 1 81 ? -4.489 -2.857 -6.689 1.00 97.62 81 TYR A O 1
ATOM 617 N N . LEU A 1 82 ? -4.849 -0.673 -7.040 1.00 97.81 82 LEU A N 1
ATOM 618 C CA . LEU A 1 82 ? -6.277 -0.696 -6.691 1.00 97.81 82 LEU A CA 1
ATOM 619 C C . LEU A 1 82 ? -7.070 -1.848 -7.341 1.00 97.81 82 LEU A C 1
ATOM 621 O O . LEU A 1 82 ? -7.756 -2.557 -6.602 1.00 97.81 82 LEU A O 1
ATOM 625 N N . PRO A 1 83 ? -6.954 -2.137 -8.657 1.00 97.50 83 PRO A N 1
ATOM 626 C CA . PRO A 1 83 ? -7.721 -3.225 -9.271 1.00 97.50 83 PRO A CA 1
ATOM 627 C C . PRO A 1 83 ? -7.413 -4.592 -8.648 1.00 97.50 83 PRO A C 1
ATOM 629 O O . PRO A 1 83 ? -8.295 -5.432 -8.463 1.00 97.50 83 PRO A O 1
ATOM 632 N N . ARG A 1 84 ? -6.151 -4.812 -8.270 1.00 96.56 84 ARG A N 1
ATOM 633 C CA . ARG A 1 84 ? -5.720 -6.037 -7.600 1.00 96.56 84 ARG A CA 1
ATOM 634 C C . ARG A 1 84 ? -6.229 -6.098 -6.163 1.00 96.56 84 ARG A C 1
ATOM 636 O O . ARG A 1 84 ? -6.644 -7.167 -5.725 1.00 96.56 84 ARG A O 1
ATOM 643 N N . LEU A 1 85 ? -6.232 -4.976 -5.447 1.00 97.56 85 LEU A N 1
ATOM 644 C CA . LEU A 1 85 ? -6.803 -4.899 -4.104 1.00 97.56 85 LEU A CA 1
ATOM 645 C C . LEU A 1 85 ? -8.303 -5.258 -4.110 1.00 97.56 85 LEU A C 1
ATOM 647 O O . LEU A 1 85 ? -8.741 -6.078 -3.303 1.00 97.56 85 LEU A O 1
ATOM 651 N N . VAL A 1 86 ? -9.068 -4.722 -5.067 1.00 97.94 86 VAL A N 1
ATOM 652 C CA . VAL A 1 86 ? -10.496 -5.043 -5.265 1.00 97.94 86 VAL A CA 1
ATOM 653 C C . VAL A 1 86 ? -10.694 -6.526 -5.587 1.00 97.94 86 VAL A C 1
ATOM 655 O O . VAL A 1 86 ? -11.560 -7.184 -4.999 1.00 97.94 86 VAL A O 1
ATOM 658 N N . ARG A 1 87 ? -9.854 -7.086 -6.470 1.00 96.75 87 ARG A N 1
ATOM 659 C CA . ARG A 1 87 ? -9.863 -8.521 -6.796 1.00 96.75 87 ARG A CA 1
ATOM 660 C C . ARG A 1 87 ? -9.605 -9.404 -5.571 1.00 96.75 87 ARG A C 1
ATOM 662 O O . ARG A 1 87 ? -10.186 -10.479 -5.483 1.00 96.75 87 ARG A O 1
ATOM 669 N N . HIS A 1 88 ? -8.784 -8.946 -4.626 1.00 96.06 88 HIS A N 1
ATOM 670 C CA . HIS A 1 88 ? -8.484 -9.656 -3.376 1.00 96.06 88 HIS A CA 1
ATOM 671 C C . HIS A 1 88 ? -9.557 -9.507 -2.289 1.00 96.06 88 HIS A C 1
ATOM 673 O O . HIS A 1 88 ? -9.397 -10.073 -1.212 1.00 96.06 88 HIS A O 1
ATOM 679 N N . GLY A 1 89 ? -10.653 -8.789 -2.556 1.00 97.25 89 GLY A N 1
ATOM 680 C CA . GLY A 1 89 ? -11.819 -8.738 -1.667 1.00 97.25 89 GLY A CA 1
ATOM 681 C C . GLY A 1 89 ? -12.076 -7.390 -1.002 1.00 97.25 89 GLY A C 1
ATOM 682 O O . GLY A 1 89 ? -13.012 -7.289 -0.216 1.00 97.25 89 GLY A O 1
ATOM 683 N N . PHE A 1 90 ? -11.313 -6.342 -1.325 1.00 98.19 90 PHE A N 1
ATOM 684 C CA . PHE A 1 90 ? -11.633 -4.995 -0.851 1.00 98.19 90 PHE A CA 1
ATOM 685 C C . PHE A 1 90 ? -12.959 -4.494 -1.440 1.00 98.19 90 PHE A C 1
ATOM 687 O O . PHE A 1 90 ? -13.232 -4.676 -2.633 1.00 98.19 90 PHE A O 1
ATOM 694 N N . ARG A 1 91 ? -13.783 -3.872 -0.592 1.00 98.19 91 ARG A N 1
ATOM 695 C CA . ARG A 1 91 ? -15.111 -3.326 -0.934 1.00 98.19 91 ARG A CA 1
ATOM 696 C C . ARG A 1 91 ? -15.375 -1.941 -0.330 1.00 98.19 91 ARG A C 1
ATOM 698 O O . ARG A 1 91 ? -16.475 -1.425 -0.487 1.00 98.19 91 ARG A O 1
ATOM 705 N N . GLY A 1 92 ? -14.402 -1.367 0.376 1.00 98.25 92 GLY A N 1
ATOM 706 C CA . GLY A 1 92 ? -14.547 -0.062 1.016 1.00 98.25 92 GLY A CA 1
ATOM 707 C C . GLY A 1 92 ? -14.470 1.111 0.028 1.00 98.25 92 GLY A C 1
ATOM 708 O O . GLY A 1 92 ? -14.157 0.921 -1.152 1.00 98.25 92 GLY A O 1
ATOM 709 N N . PRO A 1 93 ? -14.727 2.341 0.501 1.00 98.44 93 PRO A N 1
ATOM 710 C CA . PRO A 1 93 ? -14.550 3.551 -0.289 1.00 98.44 93 PRO A CA 1
ATOM 711 C C . PRO A 1 93 ? -13.085 3.797 -0.674 1.00 98.44 93 PRO A C 1
ATOM 713 O O . PRO A 1 93 ? -12.155 3.536 0.097 1.00 98.44 93 PRO A O 1
ATOM 716 N N . ILE A 1 94 ? -12.907 4.368 -1.866 1.00 98.44 94 ILE A N 1
ATOM 717 C CA . ILE A 1 94 ? -11.644 4.929 -2.353 1.00 98.44 94 ILE A CA 1
ATOM 718 C C . ILE A 1 94 ? -11.821 6.446 -2.373 1.00 98.44 94 ILE A C 1
ATOM 720 O O . ILE A 1 94 ? -12.684 6.954 -3.087 1.00 98.44 94 ILE A O 1
ATOM 724 N N . LEU A 1 95 ? -11.037 7.152 -1.566 1.00 98.19 95 LEU A N 1
ATOM 725 C CA . LEU A 1 95 ? -11.145 8.590 -1.346 1.00 98.19 95 LEU A CA 1
ATOM 726 C C . LEU A 1 95 ? -9.949 9.300 -2.000 1.00 98.19 95 LEU A C 1
ATOM 728 O O . LEU A 1 95 ? -8.812 8.975 -1.652 1.00 98.19 95 LEU A O 1
ATOM 732 N N . PRO A 1 96 ? -10.156 10.240 -2.936 1.00 93.94 96 PRO A N 1
ATOM 733 C CA . PRO A 1 96 ? -9.095 11.146 -3.365 1.00 93.94 96 PRO A CA 1
ATOM 734 C C . PRO A 1 96 ? -8.828 12.205 -2.282 1.00 93.94 96 PRO A C 1
ATOM 736 O O . PRO A 1 96 ? -9.746 12.557 -1.536 1.00 93.94 96 PRO A O 1
ATOM 739 N N . SER A 1 97 ? -7.591 12.702 -2.196 1.00 85.31 97 SER A N 1
ATOM 740 C CA . SER A 1 97 ? -7.248 13.901 -1.412 1.00 85.31 97 SER A CA 1
ATOM 741 C C . SER A 1 97 ? -7.414 15.188 -2.206 1.00 85.31 97 SER A C 1
ATOM 743 O O . SER A 1 97 ? -7.060 15.156 -3.407 1.00 85.31 97 SER A O 1
#

Secondary structure (DSSP, 8-state):
-PPPPPPP-PPPPEEEEEESSSSSS--EEEEE-SS-EEEE--PPP-SSHHHHHGGGSPPSS-GGG--EEEESSS-HHHHTTHHHHHHTT--S-EEE-

Sequence (97 aa):
MSQPAPSPATRPALLRFLGGVRTVTGSKFLVESDHARVLVDCGLFQGVADLRRRNWDKLACGASDIHAVVITHAHLDHCGYLPRLVRHGFRGPILPS

Radius of gyration: 16.3 Å; chains: 1; bounding box: 36×25×57 Å